Protein AF-A0A672KC25-F1 (afdb_monomer_lite)

Structure (mmCIF, N/CA/C/O backbone):
data_AF-A0A672KC25-F1
#
_entry.id   AF-A0A672KC25-F1
#
loop_
_atom_site.group_PDB
_atom_site.id
_atom_site.type_symbol
_atom_site.label_atom_id
_atom_site.label_alt_id
_atom_site.label_comp_id
_atom_site.label_asym_id
_atom_site.label_entity_id
_atom_site.label_seq_id
_atom_site.pdbx_PDB_ins_code
_atom_site.Cartn_x
_atom_site.Cartn_y
_atom_site.Cartn_z
_atom_site.occupancy
_atom_site.B_iso_or_equiv
_atom_site.auth_seq_id
_atom_site.auth_comp_id
_atom_site.auth_asym_id
_atom_site.auth_atom_id
_atom_site.pdbx_PDB_model_num
ATOM 1 N N . LYS A 1 1 ? -5.978 4.066 -5.225 1.00 90.25 1 LYS A N 1
ATOM 2 C CA . LYS A 1 1 ? -5.527 2.661 -5.058 1.00 90.25 1 LYS A CA 1
ATOM 3 C C . LYS A 1 1 ? -6.474 1.867 -4.172 1.00 90.25 1 LYS A C 1
ATOM 5 O O . LYS A 1 1 ? -6.937 0.848 -4.640 1.00 90.25 1 LYS A O 1
ATOM 10 N N . VAL A 1 2 ? -6.811 2.330 -2.961 1.00 95.19 2 VAL A N 1
ATOM 11 C CA . VAL A 1 2 ? -7.830 1.647 -2.135 1.00 95.19 2 VAL A CA 1
ATOM 12 C C . VAL A 1 2 ? -9.188 1.584 -2.848 1.00 95.19 2 VAL A C 1
ATOM 14 O O . VAL A 1 2 ? -9.734 0.498 -2.943 1.00 95.19 2 VAL A O 1
ATOM 17 N N . CYS A 1 3 ? -9.670 2.681 -3.458 1.00 95.94 3 CYS A N 1
ATOM 18 C CA . CYS A 1 3 ? -10.878 2.638 -4.306 1.00 95.94 3 CYS A CA 1
ATOM 19 C C . CYS A 1 3 ? -10.783 1.571 -5.405 1.00 95.94 3 CYS A C 1
ATOM 21 O O . CYS A 1 3 ? -11.707 0.803 -5.589 1.00 95.94 3 CYS A O 1
ATOM 23 N N . THR A 1 4 ? -9.644 1.491 -6.097 1.00 95.94 4 THR A N 1
ATOM 24 C CA . THR A 1 4 ? -9.406 0.503 -7.160 1.00 95.94 4 THR A CA 1
ATOM 25 C C . THR A 1 4 ? -9.468 -0.931 -6.639 1.00 95.94 4 THR A C 1
ATOM 27 O O . THR A 1 4 ? -10.003 -1.800 -7.306 1.00 95.94 4 THR A O 1
ATOM 30 N N . GLU A 1 5 ? -8.935 -1.187 -5.445 1.00 95.56 5 GLU A N 1
ATOM 31 C CA . GLU A 1 5 ? -9.004 -2.509 -4.819 1.00 95.56 5 GLU A CA 1
ATOM 32 C C . GLU A 1 5 ? -10.449 -2.895 -4.474 1.00 95.56 5 GLU A C 1
ATOM 34 O O . GLU A 1 5 ? -10.865 -4.028 -4.708 1.00 95.56 5 GLU A O 1
ATOM 39 N N . LEU A 1 6 ? -11.230 -1.939 -3.961 1.00 95.81 6 LEU A N 1
ATOM 40 C CA . LEU A 1 6 ? -12.655 -2.132 -3.687 1.00 95.81 6 LEU A CA 1
ATOM 41 C C . LEU A 1 6 ? -13.455 -2.343 -4.980 1.00 95.81 6 LEU A C 1
ATOM 43 O O . LEU A 1 6 ? -14.314 -3.218 -5.022 1.00 95.81 6 LEU A O 1
ATOM 47 N N . ASP A 1 7 ? -13.140 -1.611 -6.046 1.00 96.56 7 ASP A N 1
ATOM 48 C CA . ASP A 1 7 ? -13.774 -1.760 -7.358 1.00 96.56 7 ASP A CA 1
ATOM 49 C C . ASP A 1 7 ? -13.484 -3.138 -7.971 1.00 96.56 7 ASP A C 1
ATOM 51 O O . ASP A 1 7 ? -14.392 -3.849 -8.391 1.00 96.56 7 ASP A O 1
ATOM 55 N N . ASN A 1 8 ? -12.236 -3.599 -7.896 1.00 96.19 8 ASN A N 1
ATOM 56 C CA . ASN A 1 8 ? -11.835 -4.899 -8.436 1.00 96.19 8 ASN A CA 1
ATOM 57 C C . ASN A 1 8 ? -12.528 -6.092 -7.756 1.00 96.19 8 ASN A C 1
ATOM 59 O O . ASN A 1 8 ? -12.772 -7.107 -8.407 1.00 96.19 8 ASN A O 1
ATOM 63 N N . HIS A 1 9 ? -12.811 -6.002 -6.453 1.00 94.62 9 HIS A N 1
ATOM 64 C CA . HIS A 1 9 ? -13.393 -7.108 -5.685 1.00 94.62 9 HIS A CA 1
ATOM 65 C C . HIS A 1 9 ? -14.906 -6.999 -5.477 1.00 94.62 9 HIS A C 1
ATOM 67 O O . HIS A 1 9 ? -15.564 -8.025 -5.312 1.00 94.62 9 HIS A O 1
ATOM 73 N N . LEU A 1 10 ? -15.450 -5.781 -5.451 1.00 93.94 10 LEU A N 1
ATOM 74 C CA . LEU A 1 10 ? -16.841 -5.507 -5.079 1.00 93.94 10 LEU A CA 1
ATOM 75 C C . LEU A 1 10 ? -17.586 -4.658 -6.123 1.00 93.94 10 LEU A C 1
ATOM 77 O O . LEU A 1 10 ? -18.792 -4.476 -5.988 1.00 93.94 10 LEU A O 1
ATOM 81 N N . GLY A 1 11 ? -16.901 -4.118 -7.137 1.00 94.88 11 GLY A N 1
ATOM 82 C CA . GLY A 1 11 ? -17.478 -3.173 -8.102 1.00 94.88 11 GLY A CA 1
ATOM 83 C C . GLY A 1 11 ? -17.831 -1.813 -7.492 1.00 94.88 11 GLY A C 1
ATOM 84 O O . GLY A 1 11 ? -18.708 -1.116 -8.001 1.00 94.88 11 GLY A O 1
ATOM 85 N N . ILE A 1 12 ? -17.219 -1.461 -6.353 1.00 93.69 12 ILE A N 1
ATOM 86 C CA . ILE A 1 12 ? -17.497 -0.223 -5.621 1.00 93.69 12 ILE A CA 1
ATOM 87 C C . ILE A 1 12 ? -16.350 0.766 -5.822 1.00 93.69 12 ILE A C 1
ATOM 89 O O . ILE A 1 12 ? -15.275 0.622 -5.240 1.00 93.69 12 ILE A O 1
ATOM 93 N N . ASN A 1 13 ? -16.619 1.831 -6.574 1.00 94.44 13 ASN A N 1
ATOM 94 C CA . ASN A 1 13 ? -15.694 2.942 -6.781 1.00 94.44 13 ASN A CA 1
ATOM 95 C C . ASN A 1 13 ? -16.177 4.212 -6.061 1.00 94.44 13 ASN A C 1
ATOM 97 O O . ASN A 1 13 ? -16.556 5.202 -6.686 1.00 94.44 13 ASN A O 1
ATOM 101 N N . ASP A 1 14 ? -16.180 4.161 -4.728 1.00 95.62 14 ASP A N 1
ATOM 102 C CA . ASP A 1 14 ? -16.584 5.267 -3.857 1.00 95.62 14 ASP A CA 1
ATOM 103 C C . ASP A 1 14 ? -15.367 5.827 -3.100 1.00 95.62 14 ASP A C 1
ATOM 105 O O . ASP A 1 14 ? -14.580 5.095 -2.483 1.00 95.62 14 ASP A O 1
ATOM 109 N N . LYS A 1 15 ? -15.189 7.148 -3.182 1.00 96.12 15 LYS A N 1
ATOM 110 C CA . LYS A 1 15 ? -14.083 7.859 -2.541 1.00 96.12 15 LYS A CA 1
ATOM 111 C C . LYS A 1 15 ? -14.257 7.945 -1.024 1.00 96.12 15 LYS A C 1
ATOM 113 O O . LYS A 1 15 ? -13.285 7.712 -0.305 1.00 96.12 15 LYS A O 1
ATOM 118 N N . ASP A 1 16 ? -15.458 8.258 -0.556 1.00 96.81 16 ASP A N 1
ATOM 119 C CA . ASP A 1 16 ? -15.746 8.479 0.861 1.00 96.81 16 ASP A CA 1
ATOM 120 C C . ASP A 1 16 ? -15.688 7.148 1.617 1.00 96.81 16 ASP A C 1
ATOM 122 O O . ASP A 1 16 ? -15.102 7.062 2.699 1.00 96.81 16 ASP A O 1
ATOM 126 N N . LEU A 1 17 ? -16.177 6.066 0.997 1.00 94.94 17 LEU A N 1
ATOM 127 C CA . LEU A 1 17 ? -16.014 4.714 1.535 1.00 94.94 17 LEU A CA 1
ATOM 128 C C . LEU A 1 17 ? -14.536 4.330 1.661 1.00 94.94 17 LEU A C 1
ATOM 130 O O . LEU A 1 17 ? -14.109 3.812 2.695 1.00 94.94 17 LEU A O 1
ATOM 134 N N . ALA A 1 18 ? -13.735 4.580 0.624 1.00 95.94 18 ALA A N 1
ATOM 135 C CA . ALA A 1 18 ? -12.314 4.259 0.669 1.00 95.94 18 ALA A CA 1
ATOM 136 C C . ALA A 1 18 ? -11.579 5.066 1.749 1.00 95.94 18 ALA A C 1
ATOM 138 O O . ALA A 1 18 ? -10.721 4.515 2.440 1.00 95.94 18 ALA A O 1
ATOM 139 N N . GLU A 1 19 ? -11.922 6.343 1.933 1.00 95.75 19 GLU A N 1
ATOM 140 C CA . GLU A 1 19 ? -11.381 7.172 3.013 1.00 95.75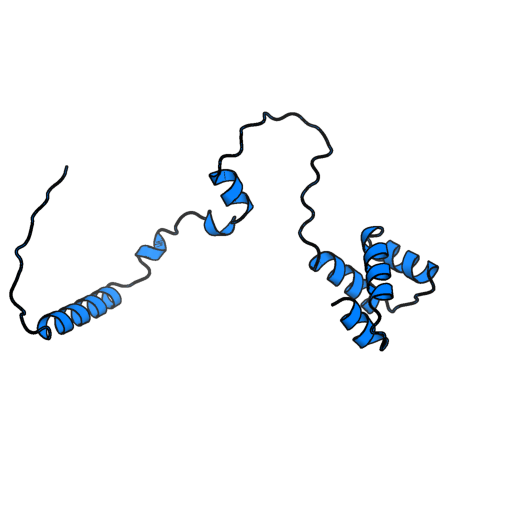 19 GLU A CA 1
ATOM 141 C C . GLU A 1 19 ? -11.773 6.631 4.394 1.00 95.75 19 GLU A C 1
ATOM 143 O O . GLU A 1 19 ? -10.920 6.507 5.280 1.00 95.75 19 GLU A O 1
ATOM 148 N N . PHE A 1 20 ? -13.027 6.208 4.560 1.00 95.81 20 PHE A N 1
ATOM 149 C CA . PHE A 1 20 ? -13.489 5.572 5.787 1.00 95.81 20 PHE A CA 1
ATOM 150 C C . PHE A 1 20 ? -12.706 4.287 6.092 1.00 95.81 20 PHE A C 1
ATOM 152 O O . PHE A 1 20 ? -12.164 4.154 7.192 1.00 95.81 20 PHE A O 1
ATOM 159 N N . VAL A 1 21 ? -12.543 3.389 5.116 1.00 95.69 21 VAL A N 1
ATOM 160 C CA . VAL A 1 21 ? -11.748 2.154 5.258 1.00 95.69 21 VAL A CA 1
ATOM 161 C C . VAL A 1 21 ? -10.291 2.464 5.623 1.00 95.69 21 VAL A C 1
ATOM 163 O O . VAL A 1 21 ? -9.730 1.829 6.521 1.00 95.69 21 VAL A O 1
ATOM 166 N N . ILE A 1 22 ? -9.687 3.483 4.999 1.00 95.62 22 ILE A N 1
ATOM 167 C CA . ILE A 1 22 ? -8.340 3.961 5.350 1.00 95.62 22 ILE A CA 1
ATOM 168 C C . ILE A 1 22 ? -8.291 4.419 6.813 1.00 95.62 22 ILE A C 1
ATOM 170 O O . ILE A 1 22 ? -7.355 4.069 7.534 1.00 95.62 22 ILE A O 1
ATOM 174 N N . SER A 1 23 ? -9.297 5.163 7.280 1.00 95.19 23 SER A N 1
ATOM 175 C CA . SER A 1 23 ? -9.362 5.646 8.665 1.00 95.19 23 SER A CA 1
ATOM 176 C C . SER A 1 23 ? -9.466 4.506 9.689 1.00 95.19 23 SER A C 1
ATOM 178 O O . SER A 1 23 ? -8.875 4.587 10.770 1.00 95.19 23 SER A O 1
ATOM 180 N N . LEU A 1 24 ? -10.170 3.420 9.346 1.00 96.12 24 LEU A N 1
ATOM 181 C CA . LEU A 1 24 ? -10.294 2.234 10.193 1.00 96.12 24 LEU A CA 1
ATOM 182 C C . LEU A 1 24 ? -8.967 1.479 10.292 1.00 96.12 24 LEU A C 1
ATOM 184 O O . LEU A 1 24 ? -8.544 1.141 11.399 1.00 96.12 24 LEU A O 1
ATOM 188 N N . ALA A 1 25 ? -8.285 1.282 9.162 1.00 95.12 25 ALA A N 1
ATOM 189 C CA . ALA A 1 25 ? -6.972 0.638 9.110 1.00 95.12 25 ALA A CA 1
ATOM 190 C C . ALA A 1 25 ? -5.899 1.428 9.88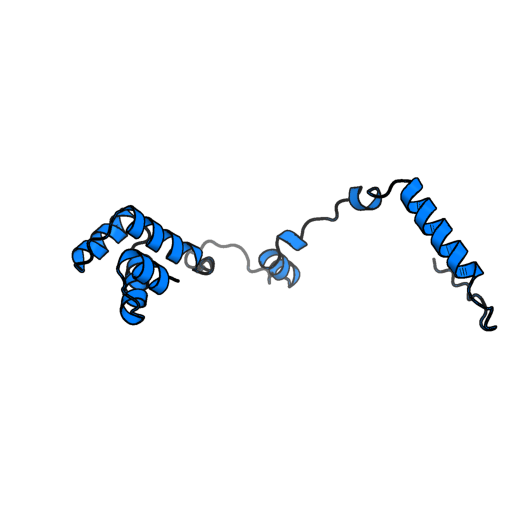0 1.00 95.12 25 ALA A C 1
ATOM 192 O O . ALA A 1 25 ? -4.993 0.849 10.472 1.00 95.12 25 ALA A O 1
ATOM 193 N N . GLN A 1 26 ? -5.994 2.761 9.909 1.00 92.31 26 GLN A N 1
ATOM 194 C CA . GLN A 1 26 ? -5.053 3.598 10.662 1.00 92.31 26 GLN A CA 1
ATOM 195 C C . GLN A 1 26 ? -5.177 3.432 12.178 1.00 92.31 26 GLN A C 1
ATOM 197 O O . GLN A 1 26 ? -4.172 3.518 12.883 1.00 92.31 26 GLN A O 1
ATOM 202 N N . LYS A 1 27 ? -6.396 3.217 12.678 1.00 93.81 27 LYS A N 1
ATOM 203 C CA . LYS A 1 27 ? -6.662 3.008 14.108 1.00 93.81 27 LYS A CA 1
ATOM 204 C C . LYS A 1 27 ? -6.365 1.573 14.550 1.00 93.81 27 LYS A C 1
ATOM 206 O O . LYS A 1 27 ? -6.119 1.360 15.729 1.00 93.81 27 LYS A O 1
ATOM 211 N N . ASN A 1 28 ? -6.380 0.625 13.611 1.00 94.50 28 ASN A N 1
ATOM 212 C CA . ASN A 1 28 ? -6.272 -0.811 13.857 1.00 94.50 28 ASN A CA 1
ATOM 213 C C . ASN A 1 28 ? -5.220 -1.413 12.905 1.00 94.50 28 ASN A C 1
ATOM 215 O O . ASN A 1 28 ? -5.570 -1.897 11.828 1.00 94.50 28 ASN A O 1
ATOM 219 N N . PRO A 1 29 ? -3.919 -1.332 13.241 1.00 91.50 29 PRO A N 1
ATOM 220 C CA . PRO A 1 29 ? -2.842 -1.762 12.351 1.00 91.50 29 PRO A CA 1
ATOM 221 C C . PRO A 1 29 ? -2.678 -3.289 12.273 1.00 91.50 29 PRO A C 1
ATOM 223 O O . PRO A 1 29 ? -1.930 -3.764 11.418 1.00 91.50 29 PRO A O 1
ATOM 226 N N . SER A 1 30 ? -3.334 -4.048 13.155 1.00 95.00 30 SER A N 1
ATOM 227 C CA . SER A 1 30 ? -3.351 -5.513 13.127 1.00 95.00 30 SER A CA 1
ATOM 228 C C . SER A 1 30 ? -4.455 -6.041 12.207 1.00 95.00 30 SER A C 1
ATOM 230 O O . SER A 1 30 ? -5.546 -5.473 12.153 1.00 95.00 30 SER A O 1
ATOM 232 N N . ILE A 1 31 ? -4.196 -7.159 11.520 1.00 94.50 31 ILE A N 1
ATOM 233 C CA . ILE A 1 31 ? -5.172 -7.819 10.634 1.00 94.50 31 ILE A CA 1
ATOM 234 C C . ILE A 1 31 ? -6.437 -8.204 11.409 1.00 94.50 31 ILE A C 1
ATOM 236 O O . ILE A 1 31 ? -7.540 -7.918 10.944 1.00 94.50 31 ILE A O 1
ATOM 240 N N . ASP A 1 32 ? -6.290 -8.789 12.599 1.00 95.69 32 ASP A N 1
ATOM 241 C CA . ASP A 1 32 ? -7.423 -9.276 13.396 1.00 95.69 32 ASP A CA 1
ATOM 242 C C . ASP A 1 32 ? -8.311 -8.12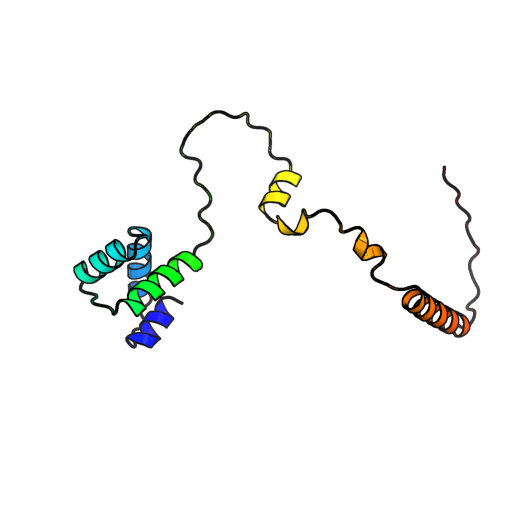8 13.894 1.00 95.69 32 ASP A C 1
ATOM 244 O O . ASP A 1 32 ? -9.543 -8.197 13.840 1.00 95.69 32 ASP A O 1
ATOM 248 N N . GLU A 1 33 ? -7.688 -7.031 14.332 1.00 95.81 33 GLU A N 1
ATOM 249 C CA . GLU A 1 33 ? -8.391 -5.823 14.769 1.00 95.81 33 GLU A CA 1
ATOM 250 C C . GLU A 1 33 ? -9.107 -5.157 13.592 1.00 95.81 33 GLU A C 1
ATOM 252 O O . GLU A 1 33 ? -10.285 -4.810 13.695 1.00 95.81 33 GLU A O 1
ATOM 257 N N . PHE A 1 34 ? -8.421 -5.021 12.452 1.00 96.69 34 PHE A N 1
ATOM 258 C CA . PHE A 1 34 ? -8.985 -4.423 11.248 1.00 96.69 34 PHE A CA 1
ATOM 259 C C . PHE A 1 34 ? -10.182 -5.226 10.729 1.00 96.69 34 PHE A C 1
ATOM 261 O O . PHE A 1 34 ? -11.242 -4.647 10.492 1.00 96.69 34 PHE A O 1
ATOM 268 N N . LYS A 1 35 ? -10.062 -6.559 10.655 1.00 96.62 35 LYS A N 1
ATOM 269 C CA . LYS A 1 35 ? -11.157 -7.471 10.290 1.00 96.62 35 LYS A CA 1
ATOM 270 C C . LYS A 1 35 ? -12.353 -7.321 11.227 1.00 96.62 35 LYS A C 1
ATOM 272 O O . LYS A 1 35 ? -13.486 -7.167 10.779 1.00 96.62 35 LYS A O 1
ATOM 277 N N . THR A 1 36 ? -12.096 -7.307 12.535 1.00 96.44 36 THR A N 1
ATOM 278 C CA . THR A 1 36 ? -13.144 -7.171 13.555 1.00 96.44 36 THR A CA 1
ATOM 279 C C . THR A 1 36 ? -13.885 -5.843 13.428 1.00 96.44 36 THR A C 1
ATOM 281 O O . THR A 1 36 ? -15.107 -5.788 13.564 1.00 96.44 36 THR A O 1
ATOM 284 N N . VAL A 1 37 ? -13.164 -4.749 13.182 1.00 96.94 37 VAL A N 1
ATOM 285 C CA . VAL A 1 37 ? -13.768 -3.421 13.039 1.00 96.94 37 VAL A CA 1
ATOM 286 C C . VAL A 1 37 ? -14.530 -3.293 11.721 1.00 96.94 37 VAL A C 1
ATOM 288 O O . VAL A 1 37 ? -15.605 -2.701 11.728 1.00 96.94 37 VAL A O 1
ATOM 291 N N . LEU A 1 38 ? -14.052 -3.881 10.623 1.00 96.44 38 LEU A N 1
ATOM 292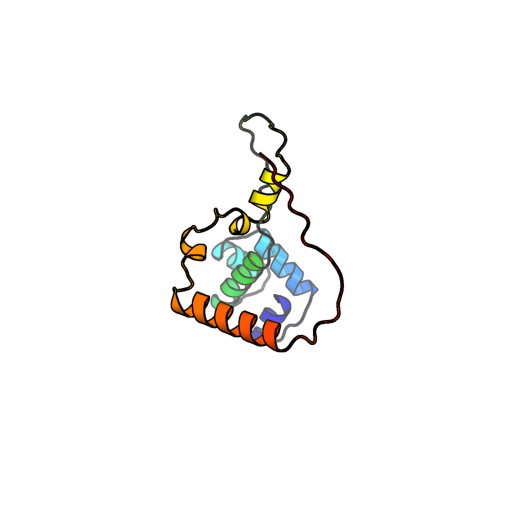 C CA . LEU A 1 38 ? -14.811 -3.952 9.369 1.00 96.44 38 LEU A CA 1
ATOM 293 C C . LEU A 1 38 ? -16.145 -4.685 9.566 1.00 96.44 38 LEU A C 1
ATOM 295 O O . LEU A 1 38 ? -17.194 -4.114 9.269 1.00 96.44 38 LEU A O 1
ATOM 299 N N . ALA A 1 39 ? -16.123 -5.867 10.189 1.00 95.31 39 ALA A N 1
ATOM 300 C CA . ALA A 1 39 ? -17.332 -6.644 10.467 1.00 95.31 39 ALA A CA 1
ATOM 301 C C . ALA A 1 39 ? -18.332 -5.879 11.355 1.00 95.31 39 ALA A C 1
ATOM 303 O O . ALA A 1 39 ? -19.531 -5.871 11.084 1.00 95.31 39 ALA A O 1
ATOM 304 N N . LYS A 1 40 ? -17.849 -5.154 12.376 1.00 96.25 40 LYS A N 1
ATOM 305 C CA . LYS A 1 40 ? -18.690 -4.282 13.226 1.00 96.25 40 LYS A CA 1
ATOM 306 C C . LYS A 1 40 ? -19.366 -3.148 12.454 1.00 96.25 40 LYS A C 1
ATOM 308 O O . LYS A 1 40 ? -20.439 -2.710 12.853 1.00 96.25 40 LYS A O 1
ATOM 313 N N . ASN A 1 41 ? -18.744 -2.671 11.377 1.00 93.88 41 ASN A N 1
ATOM 314 C CA . ASN A 1 41 ? -19.305 -1.651 10.489 1.00 93.88 41 ASN A CA 1
ATOM 315 C C . ASN A 1 41 ? -20.103 -2.265 9.321 1.00 93.88 41 ASN A C 1
ATOM 317 O O . ASN A 1 41 ? -20.417 -1.563 8.365 1.00 93.88 41 ASN A O 1
ATOM 321 N N . GLY A 1 42 ? -20.431 -3.561 9.388 1.00 92.56 42 GLY A N 1
ATOM 322 C CA . GLY A 1 42 ? -21.235 -4.258 8.380 1.00 92.56 42 GLY A CA 1
ATOM 323 C C . GLY A 1 42 ? -20.471 -4.653 7.114 1.00 92.56 42 GLY A C 1
ATOM 324 O O . GLY A 1 42 ? -21.095 -5.061 6.139 1.00 92.56 42 GLY A O 1
ATOM 325 N N . ALA A 1 43 ? -19.140 -4.543 7.110 1.00 91.19 43 ALA A N 1
ATOM 326 C CA . ALA A 1 43 ? -18.295 -4.962 5.999 1.00 91.19 43 ALA A CA 1
ATOM 327 C C . ALA A 1 43 ? -17.700 -6.350 6.278 1.00 91.19 43 ALA A C 1
ATOM 329 O O . ALA A 1 43 ? -16.713 -6.472 7.005 1.00 91.19 43 ALA A O 1
ATOM 330 N N . ASP A 1 44 ? -18.298 -7.389 5.691 1.00 91.38 44 ASP A N 1
ATOM 331 C CA . ASP A 1 44 ? -17.777 -8.758 5.743 1.00 91.38 44 ASP A CA 1
ATOM 332 C C . ASP A 1 44 ? -17.017 -9.077 4.449 1.00 91.38 44 ASP A C 1
ATOM 334 O O . ASP A 1 44 ? -17.587 -9.425 3.413 1.00 91.38 44 ASP A O 1
ATOM 338 N N . PHE A 1 45 ? -15.707 -8.849 4.487 1.00 93.50 45 PHE A N 1
ATOM 339 C CA . PHE A 1 45 ? -14.802 -9.073 3.365 1.00 93.50 45 PHE A CA 1
ATOM 340 C C . PHE A 1 45 ? -14.036 -10.380 3.546 1.00 93.50 45 PHE A C 1
ATOM 342 O O . PHE A 1 45 ? -13.735 -10.793 4.663 1.00 93.50 45 PHE A O 1
ATOM 349 N N . THR A 1 46 ? -13.630 -10.992 2.432 1.00 95.19 46 THR A N 1
ATOM 350 C CA . THR A 1 46 ? -12.738 -12.157 2.482 1.00 95.19 46 THR A CA 1
ATOM 351 C C . THR A 1 46 ? -11.408 -11.806 3.150 1.00 95.19 46 THR A C 1
ATOM 353 O O . THR A 1 46 ? -10.879 -10.706 2.974 1.00 95.19 46 THR A O 1
ATOM 356 N N . ASP A 1 47 ? -10.814 -12.766 3.857 1.00 94.88 47 ASP A N 1
ATOM 357 C CA . ASP A 1 47 ? -9.541 -12.580 4.570 1.00 94.88 47 ASP A CA 1
ATOM 358 C C . ASP A 1 47 ? -8.417 -12.096 3.645 1.00 94.88 47 ASP A C 1
ATOM 360 O O . ASP A 1 47 ? -7.588 -11.272 4.038 1.00 94.88 47 ASP A O 1
ATOM 364 N N . SER A 1 48 ? -8.432 -12.547 2.386 1.00 96.00 48 SER A N 1
ATOM 365 C CA . SER A 1 48 ? -7.494 -12.080 1.365 1.00 96.00 48 SER A CA 1
ATOM 366 C C . SER A 1 48 ? -7.671 -10.593 1.066 1.00 96.00 48 SER A C 1
ATOM 368 O O . SER A 1 48 ? -6.676 -9.873 1.007 1.00 96.00 48 SER A O 1
ATOM 370 N N . LEU A 1 49 ? -8.910 -10.117 0.898 1.00 95.75 49 LEU A N 1
ATOM 371 C CA . LEU A 1 49 ? -9.189 -8.704 0.634 1.00 95.75 49 LEU A CA 1
ATOM 372 C C . LEU A 1 49 ? -8.820 -7.841 1.846 1.00 95.75 49 LEU A C 1
ATOM 374 O O . LEU A 1 49 ? -8.162 -6.815 1.690 1.00 95.75 49 LEU A O 1
ATOM 378 N N . VAL A 1 50 ? -9.168 -8.281 3.059 1.00 96.81 50 VAL A N 1
ATOM 379 C CA . VAL A 1 50 ? -8.813 -7.581 4.306 1.00 96.81 50 VAL A CA 1
ATOM 380 C C . VAL A 1 50 ? -7.297 -7.427 4.435 1.00 96.81 50 VAL A C 1
ATOM 382 O O . VAL A 1 50 ? -6.801 -6.323 4.675 1.00 96.81 50 VAL A O 1
ATOM 385 N N . SER A 1 51 ? -6.551 -8.516 4.226 1.00 96.25 51 SER A N 1
ATOM 386 C CA . SER A 1 51 ? -5.087 -8.499 4.251 1.00 96.25 51 SER A CA 1
ATOM 387 C C . SER A 1 51 ? -4.515 -7.570 3.178 1.00 96.25 51 SER A C 1
ATOM 389 O O . SER A 1 51 ? -3.624 -6.763 3.462 1.00 96.25 51 SER A O 1
ATOM 391 N N . ASN A 1 52 ? -5.059 -7.621 1.957 1.00 96.50 52 ASN A N 1
ATOM 392 C CA . ASN A 1 52 ? -4.559 -6.816 0.851 1.00 96.50 52 ASN A CA 1
ATOM 393 C C . ASN A 1 52 ? -4.810 -5.318 1.063 1.00 96.50 52 ASN A C 1
ATOM 395 O O . ASN A 1 52 ? -3.899 -4.516 0.855 1.00 96.50 52 ASN A O 1
ATOM 399 N N . LEU A 1 53 ? -5.998 -4.947 1.549 1.00 96.25 53 LEU A N 1
ATOM 400 C CA . LEU A 1 53 ? -6.342 -3.573 1.914 1.00 96.25 53 LEU A CA 1
ATOM 401 C C . LEU A 1 53 ? -5.398 -3.039 2.993 1.00 96.25 53 LEU A C 1
ATOM 403 O O . LEU A 1 53 ? -4.799 -1.978 2.807 1.00 96.25 53 LEU A O 1
ATOM 407 N N . LEU A 1 54 ? -5.208 -3.782 4.089 1.00 95.94 54 LEU A N 1
ATOM 408 C CA . LEU A 1 54 ? -4.337 -3.354 5.184 1.00 95.94 54 LEU A CA 1
ATOM 409 C C . LEU A 1 54 ? -2.889 -3.176 4.711 1.00 95.94 54 LEU A C 1
ATOM 411 O O . LEU A 1 54 ? -2.276 -2.133 4.953 1.00 95.94 54 LEU A O 1
ATOM 415 N N . ARG A 1 55 ? -2.369 -4.155 3.963 1.00 95.88 55 ARG A N 1
ATOM 416 C CA . ARG A 1 55 ? -1.028 -4.111 3.369 1.00 95.88 55 ARG A CA 1
ATOM 417 C C . ARG A 1 55 ? -0.864 -2.913 2.437 1.00 95.88 55 ARG A C 1
ATOM 419 O O . ARG A 1 55 ? 0.136 -2.197 2.523 1.00 95.88 55 ARG A O 1
ATOM 426 N N . LEU A 1 56 ? -1.831 -2.678 1.550 1.00 95.69 56 LEU A N 1
ATOM 427 C CA . LEU A 1 56 ? -1.814 -1.571 0.595 1.00 95.69 56 LEU A CA 1
ATOM 428 C C . LEU A 1 56 ? -1.782 -0.221 1.319 1.00 95.69 56 LEU A C 1
ATOM 430 O O . LEU A 1 56 ? -0.960 0.632 0.982 1.00 95.69 56 LEU A O 1
ATOM 434 N N . ILE A 1 57 ? -2.633 -0.046 2.332 1.00 94.44 57 ILE A N 1
ATOM 435 C CA . ILE A 1 57 ? -2.729 1.184 3.128 1.00 94.44 57 ILE A CA 1
ATOM 436 C C . ILE A 1 57 ? -1.419 1.453 3.877 1.00 94.44 57 ILE A C 1
ATOM 438 O O . ILE A 1 57 ? -0.917 2.576 3.849 1.00 94.44 57 ILE A O 1
ATOM 442 N N . GLN A 1 58 ? -0.830 0.429 4.497 1.00 91.94 58 GLN A N 1
ATOM 443 C CA . GLN A 1 58 ? 0.440 0.554 5.218 1.00 91.94 58 GLN A CA 1
ATOM 444 C C . GLN A 1 58 ? 1.614 0.870 4.284 1.00 91.94 58 GLN A C 1
ATOM 446 O O . GLN A 1 58 ? 2.438 1.719 4.610 1.00 91.94 58 GLN A O 1
ATOM 451 N N . THR A 1 59 ? 1.665 0.246 3.103 1.00 91.00 59 THR A N 1
ATOM 452 C CA . THR A 1 59 ? 2.754 0.447 2.129 1.00 91.00 59 THR A CA 1
ATOM 453 C C . THR A 1 59 ? 2.682 1.814 1.448 1.00 91.00 59 THR A C 1
ATOM 455 O O . THR A 1 59 ? 3.703 2.413 1.127 1.00 91.00 59 THR A O 1
ATOM 458 N N . MET A 1 60 ? 1.472 2.323 1.203 1.00 86.88 60 MET A N 1
ATOM 459 C CA . MET A 1 60 ? 1.268 3.639 0.593 1.00 86.88 60 MET A CA 1
ATOM 460 C C . MET A 1 60 ? 1.523 4.800 1.551 1.00 86.88 60 MET A C 1
ATOM 462 O O . MET A 1 60 ? 1.629 5.948 1.111 1.00 86.88 60 MET A O 1
ATOM 466 N N . ARG A 1 61 ? 1.599 4.526 2.853 1.00 79.12 61 ARG A N 1
ATOM 467 C CA . ARG A 1 61 ? 1.861 5.554 3.843 1.00 79.12 61 ARG A CA 1
ATOM 468 C C . ARG A 1 61 ? 3.345 5.934 3.787 1.00 79.12 61 ARG A C 1
ATOM 470 O O . ARG A 1 61 ? 4.197 5.046 3.807 1.00 79.12 61 ARG A O 1
ATOM 477 N N . PRO A 1 62 ? 3.683 7.236 3.776 1.00 76.75 62 PRO A N 1
ATOM 478 C CA . PRO A 1 62 ? 5.049 7.659 4.047 1.00 76.75 62 PRO A CA 1
ATOM 479 C C . PRO A 1 62 ? 5.507 7.018 5.363 1.00 76.75 62 PRO A C 1
ATOM 481 O O . PRO A 1 62 ? 4.689 6.960 6.292 1.00 76.75 62 PRO A O 1
ATOM 484 N N . PRO A 1 63 ? 6.764 6.545 5.475 1.00 65.81 63 PRO A N 1
ATOM 485 C CA . PRO A 1 63 ? 7.266 5.998 6.728 1.00 65.81 63 PRO A CA 1
ATOM 486 C C . PRO A 1 63 ? 6.946 7.004 7.825 1.00 65.81 63 PRO A C 1
ATOM 488 O O . PRO A 1 63 ? 7.238 8.196 7.676 1.00 65.81 63 PRO A O 1
ATOM 491 N N . ALA A 1 64 ? 6.237 6.547 8.861 1.00 62.03 64 ALA A N 1
ATOM 492 C CA . ALA A 1 64 ? 5.813 7.423 9.936 1.00 62.03 64 ALA A CA 1
ATOM 493 C C . ALA A 1 64 ? 7.068 8.135 10.439 1.00 62.03 64 ALA A C 1
ATOM 495 O O . ALA A 1 64 ? 7.984 7.485 10.945 1.00 62.03 64 ALA A O 1
ATOM 496 N N . LYS A 1 65 ? 7.144 9.460 10.237 1.00 55.22 65 LYS A N 1
ATOM 497 C CA . LYS A 1 65 ? 8.180 10.271 10.873 1.00 55.22 65 LYS A CA 1
ATOM 498 C C . LYS A 1 65 ? 8.089 9.905 12.341 1.00 55.22 65 LYS A C 1
ATOM 500 O O . LYS A 1 65 ? 7.012 10.074 12.910 1.00 55.22 65 LYS A O 1
ATOM 505 N N . ALA A 1 66 ? 9.152 9.336 12.902 1.00 51.34 66 ALA A N 1
ATOM 506 C CA . ALA A 1 66 ? 9.201 9.017 14.314 1.00 51.34 66 ALA A CA 1
ATOM 507 C C . ALA A 1 66 ? 8.846 10.302 15.069 1.00 51.34 66 ALA A C 1
ATOM 509 O O . ALA A 1 66 ? 9.636 11.243 15.132 1.00 51.34 66 ALA A O 1
ATOM 510 N N . SER A 1 67 ? 7.608 10.386 15.548 1.00 45.03 67 SER A N 1
ATOM 511 C CA . SER A 1 67 ? 7.171 11.445 16.432 1.00 45.03 67 SER A CA 1
ATOM 512 C C . SER A 1 67 ? 7.978 11.238 17.700 1.00 45.03 67 SER A C 1
ATOM 514 O O . SER A 1 67 ? 7.811 10.239 18.397 1.00 45.03 67 SER A O 1
ATOM 516 N N . SER A 1 68 ? 8.923 12.141 17.930 1.00 44.59 68 SER A N 1
ATOM 517 C CA . SER A 1 68 ? 9.848 12.166 19.054 1.00 44.59 68 SER A CA 1
ATOM 518 C C . SER A 1 68 ? 9.124 12.482 20.367 1.00 44.59 68 SER A C 1
ATOM 520 O O . SER A 1 68 ? 9.387 13.497 21.007 1.00 44.59 68 SER A O 1
ATOM 522 N N . SER A 1 69 ? 8.195 11.626 20.778 1.00 46.50 69 SER A N 1
ATOM 523 C CA . SER A 1 69 ? 7.495 11.715 22.056 1.00 46.50 69 SER A CA 1
ATOM 524 C C . SER A 1 69 ? 7.778 10.479 22.905 1.00 46.50 69 SER A C 1
ATOM 526 O O . SER A 1 69 ? 6.888 9.711 23.252 1.00 46.50 69 SER A O 1
ATOM 528 N N . LYS A 1 70 ? 9.049 10.308 23.278 1.00 39.34 70 LYS A N 1
ATOM 529 C CA . LYS A 1 70 ? 9.434 9.820 24.609 1.00 39.34 70 LYS A CA 1
ATOM 530 C C . LYS A 1 70 ? 10.884 10.201 24.882 1.00 39.34 70 LYS A C 1
ATOM 532 O O . LYS A 1 70 ? 11.788 9.891 24.116 1.00 39.34 70 LYS A O 1
ATOM 537 N N . ALA A 1 71 ? 11.047 10.962 25.954 1.00 44.09 71 ALA A N 1
ATOM 538 C CA . ALA A 1 71 ? 12.294 11.529 26.413 1.00 44.09 71 ALA A CA 1
ATOM 539 C C . ALA A 1 71 ? 13.292 10.446 26.842 1.00 44.09 71 ALA A C 1
ATOM 541 O O . ALA A 1 71 ? 12.985 9.615 27.691 1.00 44.09 71 ALA A O 1
ATOM 542 N N . SER A 1 72 ? 14.516 10.551 26.336 1.00 35.72 72 SER A N 1
ATOM 543 C CA . SER A 1 72 ? 15.723 10.254 27.103 1.00 35.72 72 SER A CA 1
ATOM 544 C C . SER A 1 72 ? 16.873 11.065 26.512 1.00 35.72 72 SER A C 1
ATOM 546 O O . SER A 1 72 ? 17.176 10.966 25.326 1.00 35.72 72 SER A O 1
ATOM 548 N N . HIS A 1 73 ? 17.445 11.916 27.357 1.00 39.28 73 HIS A N 1
ATOM 549 C CA . HIS A 1 73 ? 18.590 12.788 27.130 1.00 39.28 73 HIS A CA 1
ATOM 550 C C . HIS A 1 73 ? 19.653 12.240 26.163 1.00 39.28 73 HIS A C 1
ATOM 552 O O . HIS A 1 73 ? 20.333 11.268 26.473 1.00 39.28 73 HIS A O 1
ATOM 558 N N . ALA A 1 74 ? 19.894 12.960 25.067 1.00 36.94 74 ALA A N 1
ATOM 559 C CA . ALA A 1 74 ? 21.217 13.076 24.461 1.00 36.94 74 ALA A CA 1
ATOM 560 C C . ALA A 1 74 ? 21.281 14.387 23.664 1.00 36.94 74 ALA A C 1
ATOM 562 O O . ALA A 1 74 ? 20.627 14.541 22.638 1.00 36.94 74 ALA A O 1
ATOM 563 N N . VAL A 1 75 ? 22.020 15.345 24.225 1.00 37.75 75 VAL A N 1
ATOM 564 C CA . VAL A 1 75 ? 22.636 16.537 23.620 1.00 37.75 75 VAL A CA 1
ATOM 565 C C . VAL A 1 75 ? 22.218 16.836 22.174 1.00 37.75 75 VAL A C 1
ATOM 567 O O . VAL A 1 75 ? 22.660 16.184 21.229 1.00 37.75 75 VAL A O 1
ATOM 570 N N . ALA A 1 76 ? 21.440 17.907 22.008 1.00 45.28 76 ALA A N 1
ATOM 571 C CA . ALA A 1 76 ? 21.213 18.558 20.727 1.00 45.28 76 ALA A CA 1
ATOM 572 C C . ALA A 1 76 ? 22.543 19.092 20.163 1.00 45.28 76 ALA A C 1
ATOM 574 O O . ALA A 1 76 ? 22.917 20.242 20.381 1.00 45.28 76 ALA A O 1
ATOM 575 N N . LYS A 1 77 ? 23.268 18.252 19.421 1.00 51.50 77 LYS A N 1
ATOM 576 C CA . LYS A 1 77 ? 24.158 18.738 18.367 1.00 51.50 77 LYS A CA 1
ATOM 577 C C . LYS A 1 77 ? 23.260 19.152 17.211 1.00 51.50 77 LYS A C 1
ATOM 579 O O . LYS A 1 77 ? 22.441 18.357 16.750 1.00 51.50 77 LYS A O 1
ATOM 584 N N . SER A 1 78 ? 23.382 20.401 16.772 1.00 52.06 78 SER A N 1
ATOM 585 C CA . SER A 1 78 ? 22.803 20.858 15.514 1.00 52.06 78 SER A CA 1
ATOM 586 C C . SER A 1 78 ? 23.199 19.858 14.428 1.00 52.06 78 SER A C 1
ATOM 588 O O . SER A 1 78 ? 24.378 19.720 14.109 1.00 52.06 78 SER A O 1
ATOM 590 N N . LYS A 1 79 ? 22.228 19.091 13.915 1.00 59.44 79 LYS A N 1
ATOM 591 C CA . LYS A 1 79 ? 22.480 18.170 12.804 1.00 59.44 79 LYS A CA 1
ATOM 592 C C . LYS A 1 79 ? 23.047 18.999 11.664 1.00 59.44 79 LYS A C 1
ATOM 594 O O . LYS A 1 79 ? 22.370 19.908 11.168 1.00 59.44 79 LYS A O 1
ATOM 599 N N . SER A 1 80 ? 24.291 18.713 11.297 1.00 79.12 80 SER A N 1
ATOM 600 C CA . SER A 1 80 ? 24.927 19.368 10.166 1.00 79.12 80 SER A CA 1
ATOM 601 C C . SER A 1 80 ? 24.120 19.057 8.907 1.00 79.12 80 SER A C 1
ATOM 603 O O . SER A 1 80 ? 23.379 18.070 8.855 1.00 79.12 80 SER A O 1
ATOM 605 N N . GLU A 1 81 ? 24.247 19.872 7.864 1.00 82.31 81 GLU A N 1
ATOM 606 C CA . GLU A 1 81 ? 23.573 19.571 6.595 1.00 82.31 81 GLU A CA 1
ATOM 607 C C . GLU A 1 81 ? 23.952 18.180 6.063 1.00 82.31 81 GLU A C 1
ATOM 609 O O . GLU A 1 81 ? 23.106 17.479 5.514 1.00 82.31 81 GLU A O 1
ATOM 614 N N . LYS A 1 82 ? 25.177 17.715 6.346 1.00 83.81 82 LYS A N 1
ATOM 615 C CA . LYS A 1 82 ? 25.632 16.354 6.029 1.00 83.81 82 LYS A CA 1
ATOM 616 C C . LYS A 1 82 ? 24.835 15.269 6.754 1.00 83.81 82 LYS A C 1
ATOM 618 O O . LYS A 1 82 ? 24.575 14.231 6.156 1.00 83.81 82 LYS A O 1
ATOM 623 N N . ASP A 1 83 ? 24.423 15.491 7.998 1.00 84.69 83 ASP A N 1
ATOM 624 C CA . ASP A 1 83 ? 23.614 14.520 8.747 1.00 84.69 83 ASP A CA 1
ATOM 625 C C . ASP A 1 83 ? 22.192 14.434 8.188 1.00 84.69 83 ASP A C 1
ATOM 627 O O . ASP A 1 83 ? 21.643 13.344 8.047 1.00 84.69 83 ASP A O 1
ATOM 631 N N . LYS A 1 84 ? 21.627 15.572 7.764 1.00 86.19 84 LYS A N 1
ATOM 632 C CA . LYS A 1 84 ? 20.334 15.602 7.066 1.00 86.19 84 LYS A CA 1
ATOM 633 C C . LYS A 1 84 ? 20.415 14.872 5.722 1.00 86.19 84 LYS A C 1
ATOM 635 O O . LYS A 1 84 ? 19.544 14.069 5.408 1.00 86.19 84 LYS A O 1
ATOM 640 N N . LEU A 1 85 ? 21.476 15.102 4.947 1.00 86.12 85 LEU A N 1
ATOM 641 C CA . LEU A 1 85 ? 21.687 14.424 3.664 1.00 86.12 85 LEU A CA 1
ATOM 642 C C . LEU A 1 85 ? 21.890 12.911 3.826 1.00 86.12 85 LEU A C 1
ATOM 644 O O . LEU A 1 85 ? 21.402 12.156 2.992 1.00 86.12 85 LEU A O 1
ATOM 648 N N . LYS A 1 86 ? 22.532 12.454 4.910 1.00 87.75 86 LYS A N 1
ATOM 649 C CA . LYS A 1 86 ? 22.644 11.021 5.247 1.00 87.75 86 LYS A CA 1
ATOM 650 C C . LYS A 1 86 ? 21.291 10.369 5.518 1.00 87.75 86 LYS A C 1
ATOM 652 O O . LYS A 1 86 ? 21.079 9.234 5.104 1.00 87.75 86 LYS A O 1
ATOM 657 N N . GLU A 1 87 ? 20.383 11.080 6.183 1.00 86.94 87 GLU A N 1
ATOM 658 C CA . GLU A 1 87 ? 19.021 10.601 6.449 1.00 86.94 87 GLU A CA 1
ATOM 659 C C . GLU A 1 87 ? 18.155 10.576 5.182 1.00 86.94 87 GLU A C 1
ATOM 661 O O . GLU A 1 87 ? 17.397 9.630 4.981 1.00 86.94 87 GLU A O 1
ATOM 666 N N . LEU A 1 88 ? 18.276 11.589 4.315 1.00 90.06 88 LEU A N 1
ATOM 667 C CA . LEU A 1 88 ? 17.507 11.669 3.067 1.00 90.06 88 LEU A CA 1
ATOM 668 C C . LEU A 1 88 ? 18.040 10.726 1.978 1.00 90.06 88 LEU A C 1
ATOM 670 O O . LEU A 1 88 ? 17.256 10.162 1.217 1.00 90.06 88 LEU A O 1
ATOM 674 N N . PHE A 1 89 ? 19.361 10.558 1.895 1.00 90.38 89 PHE A N 1
ATOM 675 C CA . PHE A 1 89 ? 20.037 9.833 0.818 1.00 90.38 89 PHE A CA 1
ATOM 676 C C . PHE A 1 89 ? 21.037 8.799 1.363 1.00 90.38 89 PHE A C 1
ATOM 678 O O . PHE A 1 89 ? 22.239 8.880 1.079 1.00 90.38 89 PHE A O 1
ATOM 685 N N . PRO A 1 90 ? 20.574 7.783 2.115 1.00 87.31 90 PRO A N 1
ATOM 686 C CA . PRO A 1 90 ? 21.463 6.801 2.736 1.00 87.31 90 PRO A CA 1
ATOM 687 C C . PRO A 1 90 ? 22.301 6.026 1.706 1.00 87.31 90 PRO A C 1
ATOM 689 O O . PRO A 1 90 ? 23.452 5.690 1.972 1.00 87.31 90 PRO A O 1
ATOM 692 N N . ALA A 1 91 ? 21.765 5.801 0.500 1.00 87.88 91 ALA A N 1
ATOM 693 C CA . ALA A 1 91 ? 22.470 5.110 -0.581 1.00 87.88 91 ALA A CA 1
ATOM 694 C C . ALA A 1 91 ? 23.606 5.938 -1.214 1.00 87.88 91 ALA A C 1
ATOM 696 O O . ALA A 1 91 ? 24.608 5.357 -1.624 1.00 87.88 91 ALA A O 1
ATOM 697 N N . LEU A 1 92 ? 23.482 7.271 -1.262 1.00 89.88 92 LEU A N 1
ATOM 698 C CA . LEU A 1 92 ? 24.523 8.166 -1.796 1.00 89.88 92 LEU A CA 1
ATOM 699 C C . LEU A 1 92 ? 25.655 8.417 -0.797 1.00 89.88 92 LEU A C 1
ATOM 701 O O . LEU A 1 92 ? 26.724 8.880 -1.170 1.00 89.88 92 LEU A O 1
ATOM 705 N N . CYS A 1 93 ? 25.436 8.097 0.477 1.00 86.00 93 CYS A N 1
ATOM 706 C CA . CYS A 1 93 ? 26.448 8.226 1.522 1.00 86.00 93 CYS A CA 1
ATOM 707 C C . CYS A 1 93 ? 27.383 7.015 1.617 1.00 86.00 93 CYS A C 1
ATOM 709 O O . CYS A 1 93 ? 28.170 6.922 2.563 1.00 86.00 93 CYS A O 1
ATOM 711 N N . ARG A 1 94 ? 27.274 6.066 0.680 1.00 84.56 94 ARG A N 1
ATOM 712 C CA . ARG A 1 94 ? 28.174 4.917 0.608 1.00 84.56 94 ARG A CA 1
ATOM 713 C C . ARG A 1 94 ? 29.565 5.396 0.171 1.00 84.56 94 ARG A C 1
ATOM 715 O O . ARG A 1 94 ? 29.646 6.195 -0.756 1.00 84.56 94 ARG A O 1
ATOM 722 N N . PRO A 1 95 ? 30.643 4.921 0.816 1.00 83.94 95 PRO A N 1
ATOM 723 C CA . PRO A 1 95 ? 31.998 5.191 0.356 1.00 83.94 95 PRO A CA 1
ATOM 724 C C . PRO A 1 95 ? 32.206 4.714 -1.083 1.00 83.94 95 PRO A C 1
ATOM 726 O O . PRO A 1 95 ? 31.650 3.683 -1.476 1.00 83.94 95 PRO A O 1
ATOM 729 N N . ASP A 1 96 ? 33.039 5.435 -1.831 1.00 85.50 96 ASP A N 1
ATOM 730 C CA . ASP A 1 96 ? 33.438 5.030 -3.176 1.00 85.50 96 ASP A CA 1
ATOM 731 C C . ASP A 1 96 ? 34.068 3.635 -3.143 1.00 85.50 96 ASP A C 1
ATOM 733 O O . ASP A 1 96 ? 34.914 3.325 -2.300 1.00 85.50 96 ASP A O 1
ATOM 737 N N . ASN A 1 97 ? 33.657 2.780 -4.078 1.00 84.31 97 ASN A N 1
ATOM 738 C CA . ASN A 1 97 ? 34.270 1.472 -4.242 1.00 84.31 97 ASN A CA 1
ATOM 739 C C . ASN A 1 97 ? 35.592 1.645 -5.014 1.00 84.31 97 ASN A C 1
ATOM 741 O O . ASN A 1 97 ? 35.540 2.034 -6.177 1.00 84.31 97 ASN A O 1
ATOM 745 N N . PRO A 1 98 ? 36.768 1.337 -4.433 1.00 80.38 98 PRO A N 1
ATOM 746 C CA . PRO A 1 98 ? 38.051 1.528 -5.113 1.00 80.38 98 PRO A CA 1
ATOM 747 C C . PRO A 1 98 ? 38.195 0.663 -6.373 1.00 80.38 98 PRO A C 1
ATOM 749 O O . PRO A 1 98 ? 38.941 1.030 -7.276 1.00 80.38 98 PRO A O 1
ATOM 752 N N . ASN A 1 99 ? 37.448 -0.443 -6.464 1.00 80.56 99 ASN A N 1
ATOM 753 C CA . ASN A 1 99 ? 37.479 -1.358 -7.601 1.00 80.56 99 ASN A CA 1
ATOM 754 C C . ASN A 1 99 ? 36.808 -0.776 -8.858 1.00 80.56 99 ASN A C 1
ATOM 756 O O . ASN A 1 99 ? 37.018 -1.286 -9.951 1.00 80.56 99 ASN A O 1
ATOM 760 N N . THR A 1 100 ? 36.021 0.306 -8.746 1.00 74.38 100 THR A N 1
ATOM 761 C CA . THR A 1 100 ? 35.432 0.960 -9.932 1.00 74.38 100 THR A CA 1
ATOM 762 C C . THR A 1 100 ? 36.492 1.571 -10.842 1.00 74.38 100 THR A C 1
ATOM 764 O O . THR A 1 100 ? 36.275 1.676 -12.044 1.00 74.38 100 THR A O 1
ATOM 767 N N . ARG A 1 101 ? 37.656 1.935 -10.285 1.00 69.06 101 ARG A N 1
ATOM 768 C CA . ARG A 1 101 ? 38.796 2.482 -11.034 1.00 69.06 101 ARG A CA 1
ATOM 769 C C . ARG A 1 101 ? 39.540 1.437 -11.863 1.00 69.06 101 ARG A C 1
ATOM 771 O O . ARG A 1 101 ? 40.215 1.811 -12.810 1.00 69.06 101 ARG A O 1
ATOM 778 N N . SER A 1 102 ? 39.410 0.161 -11.512 1.00 74.56 102 SER A N 1
ATOM 779 C CA . SER A 1 102 ? 40.033 -0.985 -12.188 1.00 74.56 102 SER A CA 1
ATOM 780 C C . SER A 1 102 ? 39.017 -1.856 -12.932 1.00 74.56 102 SER A C 1
ATOM 782 O O . SER A 1 102 ? 39.328 -2.982 -13.299 1.00 74.56 102 SER A O 1
ATOM 784 N N . MET A 1 103 ? 37.790 -1.358 -13.128 1.00 73.88 103 MET A N 1
ATOM 785 C CA . MET A 1 103 ? 36.745 -2.042 -13.903 1.00 73.88 103 MET A CA 1
ATOM 786 C C . MET A 1 103 ? 37.097 -2.186 -15.385 1.00 73.88 103 MET A C 1
ATOM 788 O O . MET A 1 103 ? 36.562 -3.075 -16.038 1.00 73.88 103 MET A O 1
ATOM 792 N N . LEU A 1 104 ? 37.922 -1.277 -15.905 1.00 80.38 104 LEU A N 1
ATOM 793 C CA . LEU A 1 104 ? 38.389 -1.293 -17.285 1.00 80.38 104 LEU A CA 1
ATOM 794 C C . LEU A 1 104 ? 39.710 -2.044 -17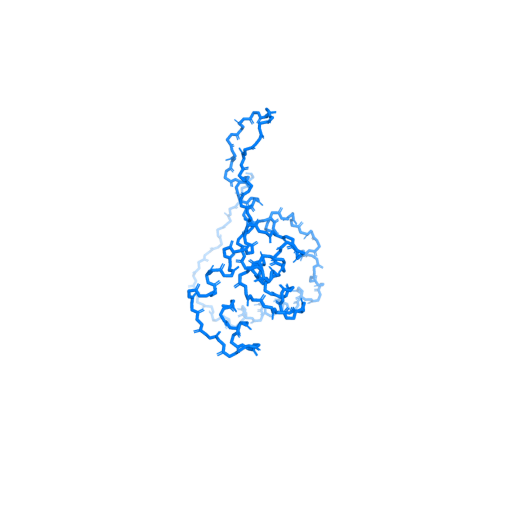.327 1.00 80.38 104 LEU A C 1
ATOM 796 O O . LEU A 1 104 ? 40.614 -1.736 -16.542 1.00 80.38 104 LEU A O 1
ATOM 800 N N . ASP A 1 105 ? 39.810 -3.020 -18.221 1.00 82.19 105 ASP A N 1
ATOM 801 C CA . ASP A 1 105 ? 41.074 -3.705 -18.435 1.00 82.19 105 ASP A CA 1
ATOM 802 C C . ASP A 1 105 ? 42.025 -2.854 -19.299 1.00 82.19 105 ASP A C 1
ATOM 804 O O . ASP A 1 105 ? 41.664 -1.809 -19.852 1.00 82.19 105 ASP A O 1
ATOM 808 N N . GLU A 1 106 ? 43.288 -3.269 -19.388 1.00 82.38 106 GLU A N 1
ATOM 809 C CA . GLU A 1 106 ? 44.297 -2.542 -20.167 1.00 82.38 106 GLU A CA 1
ATOM 810 C C . GLU A 1 106 ? 43.930 -2.440 -21.660 1.00 82.38 106 GLU A C 1
ATOM 812 O O . GLU A 1 106 ? 44.343 -1.490 -22.333 1.00 82.38 106 GLU A O 1
ATOM 817 N N . ASN A 1 107 ? 43.123 -3.373 -22.182 1.00 86.31 107 ASN A N 1
ATOM 818 C CA . ASN A 1 107 ? 42.673 -3.352 -23.569 1.00 86.31 107 ASN A CA 1
ATOM 819 C C . ASN A 1 107 ? 41.610 -2.275 -23.779 1.00 86.31 107 ASN A C 1
ATOM 821 O O . ASN A 1 107 ? 41.710 -1.528 -24.750 1.00 86.31 107 ASN A O 1
ATOM 825 N N . ASP A 1 108 ? 40.644 -2.145 -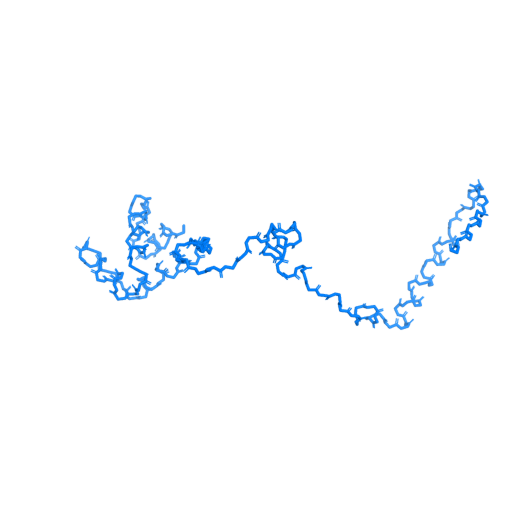22.866 1.00 87.06 108 ASP A N 1
ATOM 826 C CA . ASP A 1 108 ? 39.610 -1.105 -22.918 1.00 87.06 108 ASP A CA 1
ATOM 827 C C . ASP A 1 108 ? 40.236 0.298 -22.945 1.00 87.06 108 ASP A C 1
ATOM 829 O O . ASP A 1 108 ? 39.859 1.158 -23.748 1.00 87.06 108 ASP A O 1
ATOM 833 N N . VAL A 1 109 ? 41.251 0.518 -22.102 1.00 87.12 109 VAL A N 1
ATOM 834 C CA . VAL A 1 109 ? 41.992 1.788 -22.044 1.00 87.12 109 VAL A CA 1
ATOM 835 C C . VAL A 1 109 ? 42.753 2.040 -23.346 1.00 87.12 109 VAL A C 1
ATOM 837 O O . VAL A 1 109 ? 42.736 3.159 -23.866 1.00 87.12 109 VAL A O 1
ATOM 840 N N . LYS A 1 110 ? 43.393 1.008 -23.907 1.00 89.75 110 LYS A N 1
ATOM 841 C CA . LYS A 1 110 ? 44.127 1.111 -25.172 1.00 89.75 110 LYS A CA 1
ATOM 842 C C . LYS A 1 110 ? 43.201 1.416 -26.352 1.00 89.75 110 LYS A C 1
ATOM 844 O O . LYS A 1 110 ? 43.535 2.270 -27.166 1.00 89.75 110 LYS A O 1
ATOM 849 N N . VAL A 1 111 ? 42.042 0.763 -26.432 1.00 93.38 111 VAL A N 1
ATOM 850 C CA . VAL A 1 111 ? 41.045 0.996 -27.492 1.00 93.38 111 VAL A CA 1
ATOM 851 C C . VAL A 1 111 ? 40.548 2.441 -27.459 1.00 93.38 111 VAL A C 1
ATOM 853 O O . VAL A 1 111 ? 40.487 3.092 -28.501 1.00 93.38 111 VAL A O 1
ATOM 856 N N . ALA A 1 112 ? 40.254 2.975 -26.270 1.00 91.69 112 ALA A N 1
ATOM 857 C CA . ALA A 1 112 ? 39.855 4.372 -26.124 1.00 91.69 112 ALA A CA 1
ATOM 858 C C . ALA A 1 112 ? 40.978 5.343 -26.532 1.00 91.69 112 ALA A C 1
ATOM 860 O O . ALA A 1 112 ? 40.718 6.326 -27.226 1.00 91.69 112 ALA A O 1
ATOM 861 N N . ALA A 1 113 ? 42.224 5.059 -26.140 1.00 91.88 113 ALA A N 1
ATOM 862 C CA . ALA A 1 113 ? 43.379 5.883 -26.490 1.00 91.88 113 ALA A CA 1
ATOM 863 C C . ALA A 1 113 ? 43.666 5.890 -28.003 1.00 91.88 113 ALA A C 1
ATOM 865 O O . ALA A 1 113 ? 43.913 6.952 -28.576 1.00 91.88 113 ALA A O 1
ATOM 866 N N . ASP A 1 114 ? 43.592 4.730 -28.660 1.00 94.19 114 ASP A N 1
ATOM 867 C CA . ASP A 1 114 ? 43.794 4.606 -30.107 1.00 94.19 114 ASP A CA 1
ATOM 868 C C . ASP A 1 114 ? 42.704 5.369 -30.884 1.00 94.19 114 ASP A C 1
ATOM 870 O O . ASP A 1 114 ? 43.018 6.111 -31.816 1.00 94.19 114 ASP A O 1
ATOM 874 N N . ALA A 1 115 ? 41.441 5.276 -30.448 1.00 93.94 115 ALA A N 1
ATOM 875 C CA . ALA A 1 115 ? 40.329 6.011 -31.052 1.00 93.94 115 ALA A CA 1
ATOM 876 C C . ALA A 1 115 ? 40.461 7.539 -30.893 1.00 93.94 115 ALA A C 1
ATOM 878 O O . ALA A 1 115 ? 40.179 8.286 -31.829 1.00 93.94 115 ALA A O 1
ATOM 879 N N . MET A 1 116 ? 40.918 8.027 -29.731 1.00 92.31 116 MET A N 1
ATOM 880 C CA . MET A 1 116 ? 41.175 9.463 -29.532 1.00 92.31 116 MET A CA 1
ATOM 881 C C . MET A 1 116 ? 42.304 9.963 -30.430 1.00 92.31 116 MET A C 1
ATOM 883 O O . MET A 1 116 ? 42.175 11.013 -31.055 1.00 92.31 116 MET A O 1
ATOM 887 N N . LYS A 1 117 ? 43.383 9.187 -30.549 1.00 94.06 117 LYS A N 1
ATOM 888 C CA . LYS A 1 117 ? 44.518 9.525 -31.408 1.00 94.06 117 LYS A CA 1
ATOM 889 C C . LYS A 1 117 ? 44.118 9.618 -32.881 1.00 94.06 117 LYS A C 1
ATOM 891 O O . LYS A 1 117 ? 44.574 10.515 -33.584 1.00 94.06 117 LYS A O 1
ATOM 896 N N . GLU A 1 118 ? 43.268 8.708 -33.352 1.00 92.62 118 GLU A N 1
ATOM 897 C CA . GLU A 1 118 ? 42.735 8.744 -34.718 1.00 92.62 118 GLU A CA 1
ATOM 898 C C . GLU A 1 118 ? 41.879 9.997 -34.969 1.00 92.62 118 GLU A C 1
ATOM 900 O O . GLU A 1 118 ? 42.020 10.641 -36.009 1.00 92.62 118 GLU A O 1
ATOM 905 N N . LEU A 1 119 ? 41.051 10.399 -33.998 1.00 91.06 119 LEU A N 1
ATOM 906 C CA . LEU A 1 119 ? 40.263 11.633 -34.082 1.00 91.06 119 LEU A CA 1
ATOM 907 C C . LEU A 1 119 ? 41.143 12.890 -34.096 1.00 91.06 119 LEU A C 1
ATOM 909 O O . LEU A 1 119 ? 40.883 13.797 -34.885 1.00 91.06 119 LEU A O 1
ATOM 913 N N . GLU A 1 120 ? 42.197 12.935 -33.277 1.00 87.44 120 GLU A N 1
ATOM 914 C CA . GLU A 1 120 ? 43.174 14.035 -33.264 1.00 87.44 120 GLU A CA 1
ATOM 915 C C . GLU A 1 120 ? 43.895 14.183 -34.612 1.00 87.44 120 GLU A C 1
ATOM 917 O O . GLU A 1 120 ? 44.119 15.299 -35.076 1.00 87.44 120 GLU A O 1
ATOM 922 N N . LEU A 1 121 ? 44.209 13.068 -35.280 1.00 88.44 121 LEU A N 1
ATOM 923 C CA . LEU A 1 121 ? 44.823 13.051 -36.615 1.00 88.44 121 LEU A CA 1
ATOM 924 C C . LEU A 1 121 ? 43.893 13.593 -37.714 1.00 88.44 121 LEU A C 1
ATOM 926 O O . LEU A 1 121 ? 44.375 14.120 -38.717 1.00 88.44 121 LEU A O 1
ATOM 930 N N . PHE A 1 122 ? 42.576 13.463 -37.537 1.00 82.06 122 PHE A N 1
ATOM 931 C CA . PHE A 1 122 ? 41.564 13.949 -38.479 1.00 82.06 122 PHE A CA 1
ATOM 932 C C . PHE A 1 122 ? 41.166 15.410 -38.258 1.00 82.06 122 PHE A C 1
ATOM 934 O O . PHE A 1 122 ? 40.489 15.986 -39.116 1.00 82.06 122 PHE A O 1
ATOM 941 N N . MET A 1 123 ? 41.573 16.031 -37.146 1.00 80.75 123 MET A N 1
ATOM 942 C CA . MET A 1 123 ? 41.351 17.459 -36.937 1.00 80.75 123 MET A CA 1
ATOM 943 C C . MET A 1 123 ? 42.211 18.257 -37.931 1.00 80.75 123 MET A C 1
ATOM 945 O O . MET A 1 123 ? 43.441 18.183 -37.876 1.00 80.75 123 MET A O 1
ATOM 949 N N . PRO A 1 124 ? 41.615 19.061 -38.837 1.00 69.81 124 PRO A N 1
ATOM 950 C CA . PRO A 1 124 ? 42.384 20.022 -39.611 1.00 69.81 124 PRO A CA 1
ATOM 951 C C . PRO A 1 124 ? 43.036 20.981 -38.617 1.00 69.81 124 PRO A C 1
ATOM 953 O O . PRO A 1 124 ? 42.344 21.530 -37.759 1.00 69.81 124 PRO A O 1
ATOM 956 N N . SER A 1 125 ? 44.354 21.171 -38.713 1.00 61.84 125 SER A N 1
ATOM 957 C CA . SER A 1 125 ? 45.086 22.133 -37.887 1.00 61.84 125 SER A CA 1
ATOM 958 C C . SER A 1 125 ? 44.546 23.542 -38.148 1.00 61.84 125 SER A C 1
ATOM 960 O O . SER A 1 125 ? 44.995 24.246 -39.052 1.00 61.84 125 SER A O 1
ATOM 962 N N . VAL A 1 126 ? 43.537 23.953 -37.379 1.00 57.06 126 VAL A N 1
ATOM 963 C CA . VAL A 1 126 ? 43.213 25.362 -37.197 1.00 57.06 126 VAL A CA 1
ATOM 964 C C . VAL A 1 126 ? 44.231 25.880 -36.194 1.00 57.06 126 VAL A C 1
ATOM 966 O O . VAL A 1 126 ? 44.186 25.618 -34.996 1.00 57.06 126 VAL A O 1
ATOM 969 N N . SER A 1 127 ? 45.245 26.535 -36.738 1.00 51.22 127 SER A N 1
ATOM 970 C CA . SER A 1 127 ? 46.303 27.214 -36.009 1.00 51.22 127 SER A CA 1
ATOM 971 C C . SER A 1 127 ? 45.757 28.103 -34.884 1.00 51.22 127 SER A C 1
ATOM 973 O O . SER A 1 127 ? 45.002 29.037 -35.159 1.00 51.22 127 SER A O 1
ATOM 975 N N . GLY A 1 128 ? 46.239 27.882 -33.656 1.00 52.12 128 GLY A N 1
ATOM 976 C CA . GLY A 1 128 ? 46.332 28.921 -32.627 1.00 52.12 128 GLY A CA 1
ATOM 977 C C . GLY A 1 128 ? 45.931 28.494 -31.214 1.00 52.12 128 GLY A C 1
ATOM 978 O O . GLY A 1 128 ? 44.770 28.639 -30.845 1.00 52.12 128 GLY A O 1
ATOM 979 N N . THR A 1 129 ? 46.896 28.065 -30.387 1.00 41.34 129 THR A N 1
ATOM 980 C CA . THR A 1 129 ? 47.364 28.762 -29.158 1.00 41.34 129 THR A CA 1
ATOM 981 C C . THR A 1 129 ? 48.208 27.803 -28.291 1.00 41.34 129 THR A C 1
ATOM 983 O O . THR A 1 129 ? 47.827 26.666 -28.038 1.00 41.34 129 THR A O 1
ATOM 986 N N . GLU A 1 130 ? 49.374 28.306 -27.886 1.00 38.94 130 GLU A N 1
ATOM 987 C CA . GLU A 1 130 ? 50.504 27.725 -27.139 1.00 38.94 130 GLU A CA 1
ATOM 988 C C . GLU A 1 130 ? 50.196 26.918 -25.850 1.00 38.94 130 GLU A C 1
ATOM 990 O O . GLU A 1 130 ? 49.182 27.152 -25.186 1.00 38.94 130 GLU A O 1
ATOM 995 N N . PRO A 1 131 ? 51.129 26.046 -25.400 1.00 48.91 131 PRO A N 1
ATOM 996 C CA . PRO A 1 131 ? 51.025 25.322 -24.136 1.00 48.91 131 PRO A CA 1
ATOM 997 C C . PRO A 1 131 ? 51.435 26.210 -22.948 1.00 48.91 131 PRO A C 1
ATOM 999 O O . PRO A 1 131 ? 52.609 26.525 -22.757 1.00 48.91 131 PRO A O 1
ATOM 1002 N N . SER A 1 132 ? 50.486 26.575 -22.080 1.00 37.78 132 SER A N 1
ATOM 1003 C CA . SER A 1 132 ? 50.826 27.160 -20.776 1.00 37.78 132 SER A CA 1
ATOM 1004 C C . SER A 1 132 ? 51.160 26.053 -19.777 1.00 37.78 132 SER A C 1
ATOM 1006 O O . SER A 1 132 ? 50.285 25.370 -19.245 1.00 37.78 132 SER A O 1
ATOM 1008 N N . SER A 1 133 ? 52.453 25.877 -19.505 1.00 48.53 133 SER A N 1
ATOM 1009 C CA . SER A 1 133 ? 52.914 25.147 -18.330 1.00 48.53 133 SER A CA 1
ATOM 1010 C C . SER A 1 133 ? 52.473 25.893 -17.069 1.00 48.53 133 SER A C 1
ATOM 1012 O O . SER A 1 133 ? 52.812 27.064 -16.903 1.00 48.53 133 SER A O 1
ATOM 1014 N N . SER A 1 134 ? 51.804 25.222 -16.136 1.00 43.03 134 SER A N 1
ATOM 1015 C CA . SER A 1 134 ? 51.690 25.710 -14.759 1.00 43.03 134 SER A CA 1
ATOM 1016 C C . SER A 1 134 ? 51.915 24.566 -13.780 1.00 43.03 134 SER A C 1
ATOM 1018 O O . SER A 1 134 ? 51.021 23.795 -13.448 1.00 43.03 134 SER A O 1
ATOM 1020 N N . LYS A 1 135 ? 53.172 24.471 -13.330 1.00 49.44 135 LYS A N 1
ATOM 1021 C CA . LYS A 1 135 ? 53.558 23.810 -12.082 1.00 49.44 135 LYS A CA 1
ATOM 1022 C C . LYS A 1 135 ? 52.816 24.496 -10.934 1.00 49.44 135 LYS A C 1
ATOM 1024 O O . LYS A 1 135 ? 52.921 25.717 -10.817 1.00 49.44 135 LYS A O 1
ATOM 1029 N N . HIS A 1 136 ? 52.201 23.737 -10.034 1.00 42.09 136 HIS A N 1
ATOM 1030 C CA . HIS A 1 136 ? 52.129 24.162 -8.639 1.00 42.09 136 HIS A CA 1
ATOM 1031 C C . HIS A 1 136 ? 52.345 22.991 -7.686 1.00 42.09 136 HIS A C 1
ATOM 1033 O O . HIS A 1 136 ? 51.820 21.894 -7.864 1.00 42.09 136 HIS A O 1
ATOM 1039 N N . ARG A 1 137 ? 53.232 23.293 -6.746 1.00 35.72 137 ARG A N 1
ATOM 1040 C CA . ARG A 1 137 ? 53.624 22.576 -5.545 1.00 35.72 137 ARG A CA 1
ATOM 1041 C C . ARG A 1 137 ? 52.637 22.924 -4.435 1.00 35.72 137 ARG A C 1
ATOM 1043 O O . ARG A 1 137 ? 52.073 24.038 -4.513 1.00 35.72 137 ARG A O 1
#

Radius of gyration: 30.57 Å; chains: 1; bounding box: 75×42×67 Å

Organism: Sinocyclocheilus grahami (NCBI:txid75366)

InterPro domains:
  IPR049588 DHX8, GH2-like domain [cd21691] (1-60)

Secondary structure (DSSP, 8-state):
-HHHHHHHHHS---HHHHHHHHHHHHH--SHHHHHHHHHHTT----HHHHHHHHHHHHHHSPP------S----------HHHHHHHH-TTTTSPPPGGGGGSS-HHHHHHHHHHHHHHHHHS--------------

Foldseek 3Di:
DLLVLCCVPPVGNDPVVSVVLLVLLVVPLDLVSSCVVCVVVVHNDDSVSSVVSSVVSVVPDDDPPPPPPDDDDDDDDPQDVVNVCCVVCVPVPDDDDPCVVVPDDPVNVVVVVVVVVVVVVPDDPPDDDDDDDDDDD

pLDDT: mean 81.06, std 19.17, range [35.72, 96.94]

Sequence (137 aa):
KVCTELDNHLGINDKDLAEFVISLAQKNPSIDEFKTVLAKNGADFTDSLVSNLLRLIQTMRPPAKASSSKASHAVAKSKSEKDKLKELFPALCRPDNPNTRSMLDENDVKVAADAMKELELFMPSVSGTEPSSSKHR